Protein AF-J9ALR9-F1 (afdb_monomer_lite)

Radius of gyration: 15.64 Å; chains: 1; bounding box: 29×31×41 Å

Foldseek 3Di:
DDDPVQVVVVKDKDADDDDVVVHHWDALVPDPDDDDDPPDDRTRPTDIDMDDDPPDDD

InterPro domains:
  IPR007000 Phospholipase B-like [PF04916] (2-49)

Sequence (58 aa):
GTNYQLFKNFRFKAWSGPTYDPLPVFSWATTDIQVNHYGQPTVWQFKEIETEWETVLS

Organism: Wuchereria bancrofti (NCBI:txid6293)

pLDDT: mean 92.77, std 9.82, range [54.62, 98.25]

Secondary structure (DSSP, 8-state):
---HHHHHTT--EE--SS--SSSPPEETTT-S-----TTS-SEE-PPPEE--------

Structure (mmCIF, N/CA/C/O backbone):
data_AF-J9ALR9-F1
#
_entry.id   AF-J9ALR9-F1
#
loop_
_atom_site.group_PDB
_atom_site.id
_atom_site.type_symbol
_atom_site.label_atom_id
_atom_site.label_alt_id
_atom_site.label_comp_id
_atom_site.label_asym_id
_atom_site.label_entity_id
_atom_site.label_seq_id
_atom_site.pdbx_PDB_ins_code
_atom_site.Cartn_x
_atom_site.Cartn_y
_atom_site.Cartn_z
_atom_site.occupancy
_atom_site.B_iso_or_equiv
_atom_site.auth_seq_id
_atom_site.auth_comp_id
_atom_site.auth_asym_id
_atom_site.auth_atom_id
_atom_site.pdbx_PDB_model_num
ATOM 1 N N . GLY A 1 1 ? -2.528 -3.438 9.808 1.00 87.88 1 GLY A N 1
ATOM 2 C CA . GLY A 1 1 ? -3.349 -4.335 10.651 1.00 87.88 1 GLY A CA 1
ATOM 3 C C . GLY A 1 1 ? -4.055 -3.566 11.757 1.00 87.88 1 GLY A C 1
ATOM 4 O O . GLY A 1 1 ? -3.892 -2.359 11.849 1.00 87.88 1 GLY A O 1
ATOM 5 N N . THR A 1 2 ? -4.833 -4.234 12.608 1.00 96.25 2 THR A N 1
ATOM 6 C CA . THR A 1 2 ? -5.505 -3.597 13.761 1.00 96.25 2 THR A CA 1
ATOM 7 C C . THR A 1 2 ? -5.147 -4.303 15.072 1.00 96.25 2 THR A C 1
ATOM 9 O O . THR A 1 2 ? -4.536 -5.370 15.059 1.00 96.25 2 THR A O 1
ATOM 12 N N . ASN A 1 3 ? -5.492 -3.694 16.204 1.00 96.69 3 ASN A N 1
ATOM 13 C CA . ASN A 1 3 ? -5.380 -4.280 17.539 1.00 96.69 3 ASN A CA 1
ATOM 14 C C . ASN A 1 3 ? -6.521 -3.762 18.433 1.00 96.69 3 ASN A C 1
ATOM 16 O O . ASN A 1 3 ? -7.289 -2.893 18.023 1.00 96.69 3 ASN A O 1
ATOM 20 N N . TYR A 1 4 ? -6.619 -4.267 19.665 1.00 96.75 4 TYR A N 1
ATOM 21 C CA . TYR A 1 4 ? -7.691 -3.893 20.595 1.00 96.75 4 TYR A CA 1
ATOM 22 C C . TYR A 1 4 ? -7.811 -2.375 20.835 1.00 96.75 4 TYR A C 1
ATOM 24 O O . TYR A 1 4 ? -8.920 -1.857 20.933 1.00 96.75 4 TYR A O 1
ATOM 32 N N . GLN A 1 5 ? -6.693 -1.643 20.915 1.00 95.50 5 GLN A N 1
ATOM 33 C CA . GLN A 1 5 ? -6.725 -0.192 21.141 1.00 95.50 5 GLN A CA 1
ATOM 34 C C . GLN A 1 5 ? -7.165 0.567 19.887 1.00 95.50 5 GLN A C 1
ATOM 36 O O . GLN A 1 5 ? -8.022 1.440 19.977 1.00 95.50 5 GLN A O 1
ATOM 41 N N . LEU A 1 6 ? -6.631 0.197 18.721 1.00 94.56 6 LEU A N 1
ATOM 42 C CA . LEU A 1 6 ? -6.992 0.813 17.443 1.00 94.56 6 LEU A CA 1
ATOM 43 C C . LEU A 1 6 ? -8.467 0.581 17.104 1.00 94.56 6 LEU A C 1
ATOM 45 O O . LEU A 1 6 ? -9.163 1.520 16.726 1.00 94.56 6 LEU A O 1
ATOM 49 N N . PHE A 1 7 ? -8.967 -0.635 17.333 1.00 94.00 7 PHE A N 1
ATOM 50 C CA . PHE A 1 7 ? -10.366 -0.988 17.100 1.00 94.00 7 PHE A CA 1
ATOM 51 C C . PHE A 1 7 ? -11.335 -0.106 17.899 1.00 94.00 7 PHE A C 1
ATOM 53 O O . PHE A 1 7 ? -12.281 0.427 17.326 1.00 94.00 7 PHE A O 1
ATOM 60 N N . LYS A 1 8 ? -11.069 0.119 19.196 1.00 93.94 8 LYS A N 1
ATOM 61 C CA . LYS A 1 8 ? -11.900 0.999 20.042 1.00 93.94 8 LYS A CA 1
ATOM 62 C C . LYS A 1 8 ? -11.969 2.440 19.537 1.00 93.94 8 LYS A C 1
ATOM 64 O O . LYS A 1 8 ? -12.938 3.131 19.824 1.00 93.94 8 LYS A O 1
ATOM 69 N N . ASN A 1 9 ? -10.947 2.877 18.807 1.00 91.88 9 ASN A N 1
ATOM 70 C CA . ASN A 1 9 ? -10.841 4.231 18.278 1.00 91.88 9 ASN A CA 1
ATOM 71 C C . ASN A 1 9 ? -11.272 4.322 16.801 1.00 91.88 9 ASN A C 1
ATOM 73 O O . ASN A 1 9 ? -11.064 5.363 16.186 1.00 91.88 9 ASN A O 1
ATOM 77 N N . PHE A 1 10 ? -11.833 3.250 16.221 1.00 91.81 10 PHE A N 1
ATOM 78 C CA . PHE A 1 10 ? -12.158 3.142 14.789 1.00 91.81 10 PHE A CA 1
ATOM 79 C C . PHE A 1 10 ? -10.954 3.377 13.864 1.00 91.81 10 PHE A C 1
ATOM 81 O O . PHE A 1 10 ? -11.076 3.959 12.784 1.00 91.81 10 PHE A O 1
ATOM 88 N N . ARG A 1 11 ? -9.778 2.904 14.288 1.00 94.12 11 ARG A N 1
ATOM 89 C CA . ARG A 1 11 ? -8.517 3.025 13.553 1.00 94.12 11 ARG A CA 1
ATOM 90 C C . ARG A 1 11 ? -7.963 1.666 13.153 1.00 94.12 11 ARG A C 1
ATOM 92 O O . ARG A 1 11 ? -8.250 0.626 13.754 1.00 94.12 11 ARG A O 1
ATOM 99 N N . PHE A 1 12 ? -7.102 1.686 12.15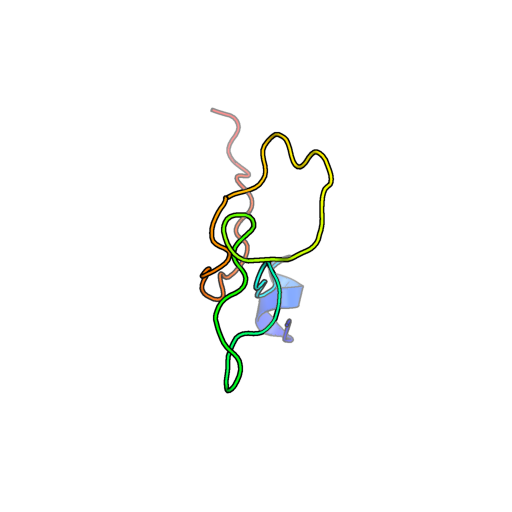1 1.00 96.19 12 PHE A N 1
ATOM 100 C CA . PHE A 1 12 ? -6.234 0.580 11.792 1.00 96.19 12 PHE A CA 1
ATOM 101 C C . PHE A 1 12 ? -4.966 1.125 11.141 1.00 96.19 12 PHE A C 1
ATOM 103 O O . PHE A 1 12 ? -4.909 2.260 10.684 1.00 96.19 12 PHE A O 1
ATOM 110 N N . LYS A 1 13 ? -3.930 0.300 11.092 1.00 96.94 13 LYS A N 1
ATOM 111 C CA . LYS A 1 13 ? -2.748 0.563 10.286 1.00 96.94 13 LYS A CA 1
ATOM 112 C C . LYS A 1 13 ? -2.954 0.041 8.871 1.00 96.94 13 LYS A C 1
ATOM 114 O O . LYS A 1 13 ? -3.343 -1.119 8.700 1.00 96.94 13 LYS A O 1
ATOM 119 N N . ALA A 1 14 ? -2.680 0.865 7.877 1.00 95.69 14 ALA A N 1
ATOM 120 C CA . ALA A 1 14 ? -2.811 0.547 6.467 1.00 95.69 14 ALA A CA 1
ATOM 121 C C . ALA A 1 14 ? -1.473 0.755 5.763 1.00 95.69 14 ALA A C 1
ATOM 123 O O . ALA A 1 14 ? -0.741 1.697 6.055 1.00 95.69 14 ALA A O 1
ATOM 124 N N . TRP A 1 15 ? -1.171 -0.114 4.809 1.00 96.75 15 TRP A N 1
ATOM 125 C CA . TRP A 1 15 ? -0.031 0.037 3.919 1.00 96.75 15 TRP A CA 1
ATOM 126 C C . TRP A 1 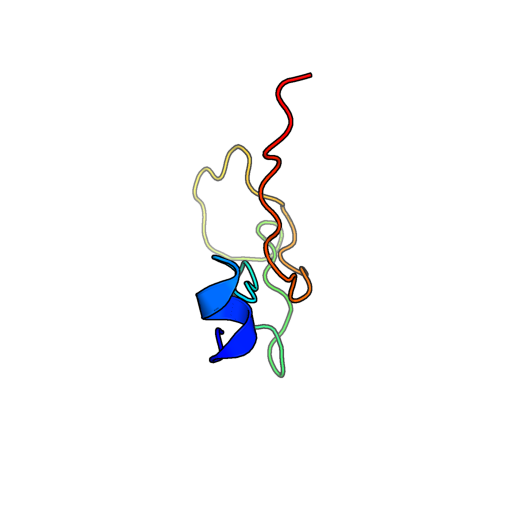15 ? -0.531 -0.207 2.502 1.00 96.75 15 TRP A C 1
ATOM 128 O O . TRP A 1 15 ? -1.062 -1.275 2.208 1.00 96.75 15 TRP A O 1
ATOM 138 N N . SER A 1 16 ? -0.431 0.814 1.652 1.00 96.50 16 SER A N 1
ATOM 139 C CA . SER A 1 16 ? -0.924 0.759 0.279 1.00 96.50 16 SER A CA 1
ATOM 140 C C . SER A 1 16 ? 0.156 0.323 -0.712 1.00 96.50 16 SER A C 1
ATOM 142 O O . SER A 1 16 ? 1.292 0.787 -0.634 1.00 96.50 16 SER A O 1
ATOM 144 N N . GLY A 1 17 ? -0.246 -0.466 -1.710 1.00 96.69 17 GLY A N 1
ATOM 145 C CA . GLY A 1 17 ? 0.593 -0.892 -2.833 1.00 96.69 17 GLY A CA 1
ATOM 146 C C . GLY A 1 17 ? 1.171 -2.307 -2.689 1.00 96.69 17 GLY A C 1
ATOM 147 O O . GLY A 1 17 ? 0.950 -2.967 -1.673 1.00 96.69 17 GLY A O 1
ATOM 148 N N . PRO A 1 18 ? 1.885 -2.797 -3.719 1.00 96.94 18 PRO A N 1
ATOM 149 C CA . PRO A 1 18 ? 2.568 -4.090 -3.674 1.00 96.94 18 PRO A CA 1
ATOM 150 C C . PRO A 1 18 ? 3.667 -4.140 -2.604 1.00 96.94 18 PRO A C 1
ATOM 152 O O . PRO A 1 18 ? 4.304 -3.133 -2.297 1.00 96.94 18 PRO A O 1
ATOM 155 N N . THR A 1 19 ? 3.931 -5.330 -2.063 1.00 96.06 19 THR A N 1
ATOM 156 C CA . THR A 1 19 ? 5.032 -5.554 -1.113 1.00 96.06 19 THR A CA 1
ATOM 157 C C . THR A 1 19 ? 6.390 -5.397 -1.802 1.00 96.06 19 THR A C 1
ATOM 159 O O . THR A 1 19 ? 6.575 -5.941 -2.889 1.00 96.06 19 THR A O 1
ATOM 162 N N . TYR A 1 20 ? 7.350 -4.734 -1.152 1.00 95.06 20 TYR A N 1
ATOM 163 C CA . TYR A 1 20 ? 8.689 -4.466 -1.701 1.00 95.06 20 TYR A CA 1
ATOM 164 C C . TYR A 1 20 ? 9.838 -4.820 -0.732 1.00 95.06 20 TYR A C 1
ATOM 166 O O . TYR A 1 20 ? 10.944 -4.311 -0.838 1.00 95.06 20 TYR A O 1
ATOM 174 N N . ASP A 1 21 ? 9.603 -5.686 0.252 1.00 92.50 21 ASP A N 1
ATOM 175 C CA . ASP A 1 21 ? 10.682 -6.244 1.072 1.00 92.50 21 ASP A CA 1
ATOM 176 C C . ASP A 1 21 ? 10.498 -7.764 1.122 1.00 92.50 21 ASP A C 1
ATOM 178 O O . ASP A 1 21 ? 9.459 -8.220 1.612 1.00 92.50 21 ASP A O 1
ATOM 182 N N . PRO A 1 22 ? 11.410 -8.559 0.529 1.00 95.25 22 PRO A N 1
ATOM 183 C CA . PRO A 1 22 ? 12.713 -8.187 -0.057 1.00 95.25 22 PRO A CA 1
ATOM 184 C C . PRO A 1 22 ? 12.684 -7.849 -1.565 1.00 95.25 22 PRO A C 1
ATOM 186 O O . PRO A 1 22 ? 13.727 -7.817 -2.217 1.00 95.25 22 PRO A O 1
ATOM 189 N N . LEU A 1 23 ? 11.502 -7.682 -2.162 1.00 95.75 23 LEU A N 1
ATOM 190 C CA . LEU A 1 23 ? 11.340 -7.495 -3.611 1.00 95.75 23 LEU A CA 1
ATOM 191 C C . LEU A 1 23 ? 11.611 -6.047 -4.063 1.00 95.75 23 LEU A C 1
ATOM 193 O O . LEU A 1 23 ? 11.531 -5.128 -3.264 1.00 95.75 23 LEU A O 1
ATOM 197 N N . PRO A 1 24 ? 11.874 -5.778 -5.350 1.00 96.38 24 PRO A N 1
ATOM 198 C CA . PRO A 1 24 ? 11.944 -4.404 -5.836 1.00 96.38 24 PRO A CA 1
ATOM 199 C C . PRO A 1 24 ? 10.629 -3.640 -5.629 1.00 96.38 24 PRO A C 1
ATOM 201 O O . PRO A 1 24 ? 9.537 -4.206 -5.687 1.00 96.38 24 PRO A O 1
ATOM 204 N N . VAL A 1 25 ? 10.738 -2.325 -5.454 1.00 97.94 25 VAL A N 1
ATOM 205 C CA . VAL A 1 25 ? 9.586 -1.418 -5.431 1.00 97.94 25 VAL A CA 1
ATOM 206 C C . VAL A 1 25 ? 8.858 -1.476 -6.771 1.00 97.94 25 VAL A C 1
ATOM 208 O O . VAL A 1 25 ? 9.474 -1.342 -7.828 1.00 97.94 25 VAL A O 1
ATOM 211 N N . PHE A 1 26 ? 7.536 -1.624 -6.728 1.00 98.19 26 PHE A N 1
ATOM 212 C CA . PHE A 1 26 ? 6.722 -1.582 -7.935 1.00 98.19 26 PHE A CA 1
ATOM 213 C C . PHE A 1 26 ? 6.676 -0.165 -8.529 1.00 98.19 26 PHE A C 1
ATOM 215 O O . PHE A 1 26 ? 6.433 0.822 -7.826 1.00 98.19 26 PHE A O 1
ATOM 222 N N . SER A 1 27 ? 6.867 -0.081 -9.846 1.00 98.00 27 SER A N 1
ATOM 223 C CA . SER A 1 27 ? 6.745 1.150 -10.620 1.00 98.00 27 SER A CA 1
ATOM 224 C C . SER A 1 27 ? 6.048 0.886 -11.950 1.00 98.00 27 SER A C 1
ATOM 226 O O . SER A 1 27 ? 6.465 0.017 -12.720 1.00 98.00 27 SER A O 1
ATOM 228 N N . TRP A 1 28 ? 5.031 1.693 -12.254 1.00 98.12 28 TRP A N 1
ATOM 229 C CA . TRP A 1 28 ? 4.349 1.689 -13.549 1.00 98.12 28 TRP A CA 1
ATOM 230 C C . TRP A 1 28 ? 5.293 2.020 -14.712 1.00 98.12 28 TRP A C 1
ATOM 232 O O . TRP A 1 28 ? 5.042 1.604 -15.836 1.00 98.12 28 TRP A O 1
ATOM 242 N N . ALA A 1 29 ? 6.396 2.733 -14.457 1.00 96.44 29 ALA A N 1
ATOM 243 C CA . ALA A 1 29 ? 7.371 3.086 -15.489 1.00 96.44 29 ALA A CA 1
ATOM 244 C C . ALA A 1 29 ? 8.285 1.919 -15.906 1.00 96.44 29 ALA A C 1
ATOM 246 O O . ALA A 1 29 ? 8.947 2.013 -16.936 1.00 96.44 29 ALA A O 1
ATOM 247 N N . THR A 1 30 ? 8.368 0.850 -15.104 1.00 97.06 30 THR A N 1
ATOM 248 C CA . THR A 1 30 ? 9.309 -0.265 -15.329 1.00 97.06 30 THR A CA 1
ATOM 249 C C . THR A 1 30 ? 8.634 -1.626 -15.465 1.00 97.06 30 THR A C 1
ATOM 251 O O . THR A 1 30 ? 9.305 -2.601 -15.787 1.00 97.06 30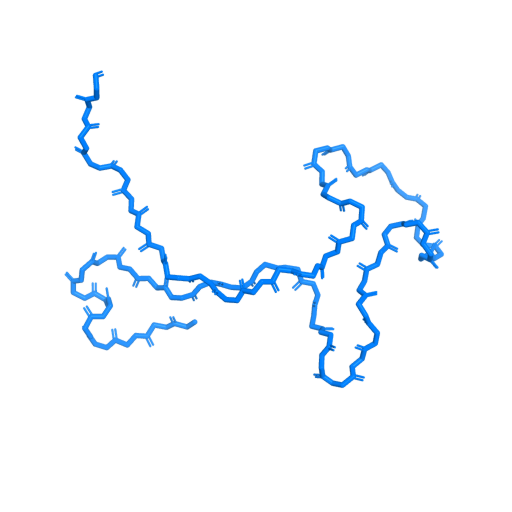 THR A O 1
ATOM 254 N N . THR A 1 31 ? 7.337 -1.722 -15.175 1.00 96.38 31 THR A N 1
ATOM 255 C CA . THR A 1 31 ? 6.558 -2.947 -15.384 1.00 96.38 31 THR A CA 1
ATOM 256 C C . THR A 1 31 ? 6.269 -3.171 -16.871 1.00 96.38 31 THR A C 1
ATOM 258 O O . THR A 1 31 ? 6.219 -2.235 -17.665 1.00 96.38 31 THR A O 1
ATOM 261 N N . ASP A 1 32 ? 6.059 -4.427 -17.241 1.00 97.50 32 ASP A N 1
ATOM 262 C CA . ASP A 1 32 ? 5.569 -4.874 -18.545 1.00 97.50 32 ASP A CA 1
ATOM 263 C C . ASP A 1 32 ? 4.041 -4.732 -18.704 1.00 97.50 32 ASP A C 1
ATOM 265 O O . ASP A 1 32 ? 3.507 -4.917 -19.799 1.00 97.50 32 ASP A O 1
ATOM 269 N N . ILE A 1 33 ? 3.325 -4.376 -17.633 1.00 96.88 33 ILE A N 1
ATOM 270 C CA . ILE A 1 33 ? 1.871 -4.208 -17.629 1.00 96.88 33 ILE A CA 1
ATOM 271 C C . ILE A 1 33 ? 1.479 -2.909 -18.353 1.00 96.88 33 ILE A C 1
ATOM 273 O O . ILE A 1 33 ? 1.723 -1.805 -17.868 1.00 96.88 33 ILE A O 1
ATOM 277 N N . GLN A 1 34 ? 0.784 -3.039 -19.486 1.00 95.50 34 GLN A N 1
ATOM 278 C CA . GLN A 1 34 ? 0.319 -1.913 -20.305 1.00 95.50 34 GLN A CA 1
ATOM 279 C C . GLN A 1 34 ? -1.173 -1.635 -20.092 1.00 95.50 34 GLN A C 1
ATOM 281 O O . GLN A 1 34 ? -2.022 -2.057 -20.876 1.00 95.50 34 GLN A O 1
ATOM 286 N N . VAL A 1 35 ? -1.500 -0.919 -19.015 1.00 97.38 35 VAL A N 1
ATOM 287 C CA . VAL A 1 35 ? -2.877 -0.500 -18.706 1.00 97.38 35 VAL A CA 1
ATOM 288 C C . VAL A 1 35 ? -2.926 0.950 -18.236 1.00 97.38 35 VAL A C 1
ATOM 290 O O . VAL A 1 35 ? -1.984 1.461 -17.626 1.00 97.38 35 VAL A O 1
ATOM 293 N N . ASN A 1 36 ? -4.055 1.612 -18.484 1.00 97.75 36 ASN A N 1
ATOM 294 C CA . ASN A 1 36 ? -4.314 2.940 -17.941 1.00 97.75 36 ASN A CA 1
ATOM 295 C C . ASN A 1 36 ? -4.437 2.877 -16.411 1.00 97.75 36 ASN A C 1
ATOM 297 O O . ASN A 1 36 ? -5.166 2.046 -15.875 1.00 97.75 36 ASN A O 1
ATOM 301 N N . HIS A 1 37 ? -3.762 3.793 -15.719 1.00 96.12 37 HIS A N 1
ATOM 302 C CA . HIS A 1 37 ? -3.707 3.863 -14.254 1.00 96.12 37 HIS A CA 1
ATOM 303 C C . HIS A 1 37 ? -3.839 5.319 -13.774 1.00 96.12 37 HIS A C 1
ATOM 305 O O . HIS A 1 37 ? -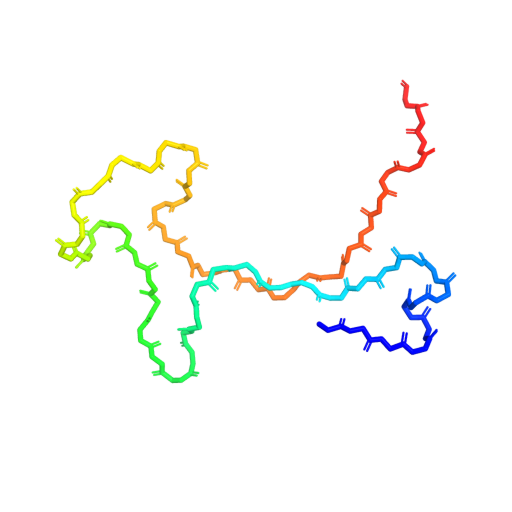3.066 5.818 -12.959 1.00 96.12 37 HIS A O 1
ATOM 311 N N . TYR A 1 38 ? -4.824 6.034 -14.321 1.00 97.81 38 TYR A N 1
ATOM 312 C CA . TYR A 1 38 ? -5.063 7.440 -14.000 1.00 97.81 38 TYR A CA 1
ATOM 313 C C . TYR A 1 38 ? -5.303 7.648 -12.500 1.00 97.81 38 TYR A C 1
ATOM 315 O O . TYR A 1 38 ? -6.060 6.910 -11.871 1.00 97.81 38 TYR A O 1
ATOM 323 N N . GLY A 1 39 ? -4.649 8.660 -11.929 1.00 97.75 39 GLY A N 1
ATOM 324 C CA . GLY A 1 39 ? -4.744 8.988 -10.504 1.00 97.75 39 GLY A CA 1
ATOM 325 C C . GLY A 1 39 ? -3.926 8.083 -9.578 1.00 97.75 39 GLY A C 1
ATOM 326 O O . GLY A 1 39 ? -3.834 8.377 -8.389 1.00 97.75 39 GLY A O 1
ATOM 327 N N . GLN A 1 40 ? -3.301 7.019 -10.094 1.00 98.12 40 GLN A N 1
ATOM 328 C CA . GLN A 1 40 ? -2.360 6.213 -9.325 1.00 98.12 40 GLN A CA 1
ATOM 329 C C . GLN A 1 40 ? -0.944 6.811 -9.381 1.00 98.12 40 GLN A C 1
ATOM 331 O O . GLN A 1 40 ? -0.544 7.364 -10.407 1.00 98.12 40 GLN A O 1
ATOM 336 N N . PRO A 1 41 ? -0.152 6.678 -8.307 1.00 97.88 41 PRO A N 1
ATOM 337 C CA . PRO A 1 41 ? 1.253 7.066 -8.305 1.00 97.88 41 PRO A CA 1
ATOM 338 C C . PRO A 1 41 ? 2.065 6.170 -9.244 1.00 97.88 41 PRO A C 1
ATOM 340 O O . PRO A 1 41 ? 1.838 4.963 -9.303 1.00 97.88 41 PRO A O 1
ATOM 343 N N . THR A 1 42 ? 3.057 6.738 -9.935 1.00 97.94 42 THR A N 1
ATOM 344 C CA . THR A 1 42 ? 3.971 5.956 -10.784 1.00 97.94 42 THR A CA 1
ATOM 345 C C . THR A 1 42 ? 4.789 4.956 -9.967 1.00 97.94 42 THR A C 1
ATOM 347 O O . THR A 1 42 ? 4.959 3.829 -10.410 1.00 97.94 42 THR A O 1
ATOM 350 N N . VAL A 1 43 ? 5.272 5.344 -8.781 1.00 98.25 43 VAL A N 1
ATOM 351 C CA . VAL A 1 43 ? 6.093 4.507 -7.889 1.00 98.25 43 VAL A CA 1
ATOM 352 C C . VAL A 1 43 ? 5.326 4.230 -6.598 1.00 98.25 43 VAL A C 1
ATOM 354 O O . VAL A 1 43 ? 4.875 5.160 -5.931 1.00 98.25 43 VAL A O 1
ATOM 357 N N . TRP A 1 44 ? 5.213 2.958 -6.219 1.00 98.12 44 TRP A N 1
ATOM 358 C CA . TRP A 1 44 ? 4.488 2.523 -5.024 1.00 98.12 44 TRP A CA 1
ATOM 359 C C . TRP A 1 44 ? 5.452 2.183 -3.883 1.00 98.12 44 TRP A C 1
ATOM 361 O O . TRP A 1 44 ? 5.700 1.017 -3.589 1.00 98.12 44 TRP A O 1
ATOM 371 N N . GLN A 1 45 ? 5.991 3.217 -3.232 1.00 97.38 45 GLN A N 1
ATOM 372 C CA . GLN A 1 45 ? 6.913 3.098 -2.091 1.00 97.38 45 GLN A CA 1
ATOM 373 C C 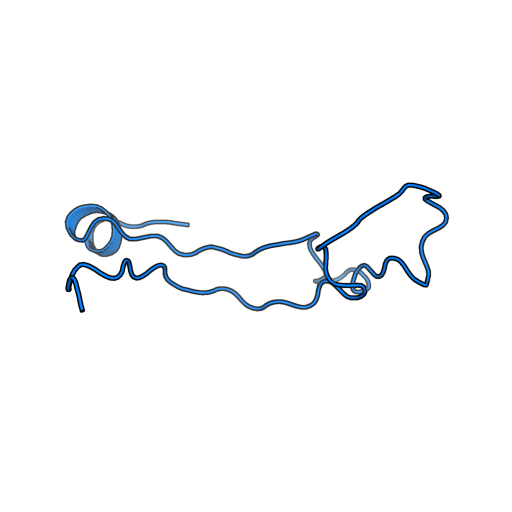. GLN A 1 45 ? 6.365 3.794 -0.838 1.00 97.38 45 GLN A C 1
ATOM 375 O O . GLN A 1 45 ? 7.038 4.593 -0.183 1.00 97.38 45 GLN A O 1
ATOM 380 N N . PHE A 1 46 ? 5.099 3.540 -0.524 1.00 97.12 46 PHE A N 1
ATOM 381 C CA . PHE A 1 46 ? 4.479 4.091 0.678 1.00 97.12 46 PHE A CA 1
ATOM 382 C C . PHE A 1 46 ? 4.974 3.369 1.926 1.00 97.12 46 PHE A C 1
ATOM 384 O O . PHE A 1 46 ? 5.411 2.225 1.851 1.00 97.12 46 PHE A O 1
ATOM 391 N N . LYS A 1 47 ? 4.879 4.035 3.078 1.00 95.62 47 LYS A N 1
ATOM 392 C CA . LYS A 1 47 ? 5.064 3.419 4.396 1.00 95.62 47 LYS A CA 1
ATOM 393 C C . LYS A 1 47 ? 3.704 3.102 5.014 1.00 95.62 47 LYS A C 1
ATOM 395 O O . LYS A 1 47 ? 2.689 3.662 4.604 1.00 95.62 47 LYS A O 1
ATOM 400 N N . GLU A 1 48 ? 3.703 2.232 6.021 1.00 95.88 48 GLU A N 1
ATOM 401 C CA . GLU A 1 48 ? 2.532 2.033 6.875 1.00 95.88 48 GLU A CA 1
ATOM 402 C C . GLU A 1 48 ? 2.098 3.367 7.510 1.00 95.88 48 GLU A C 1
ATOM 404 O O . GLU A 1 48 ? 2.929 4.115 8.029 1.00 95.88 48 GLU A O 1
ATOM 409 N N . ILE A 1 49 ? 0.793 3.633 7.496 1.00 95.56 49 ILE A N 1
ATOM 410 C CA . ILE A 1 49 ? 0.151 4.742 8.207 1.00 95.56 49 ILE A CA 1
ATOM 411 C C . ILE A 1 49 ? -0.900 4.194 9.173 1.00 95.56 49 ILE A C 1
ATOM 413 O O . ILE A 1 49 ? -1.514 3.167 8.899 1.00 95.56 49 ILE A O 1
ATOM 417 N N . GLU A 1 50 ? -1.139 4.872 10.292 1.00 95.81 50 GLU A N 1
ATOM 418 C CA . GLU A 1 50 ? -2.346 4.660 11.099 1.00 95.81 50 GLU A CA 1
ATOM 419 C C . GLU A 1 50 ? -3.448 5.589 10.587 1.00 95.81 50 GLU A C 1
ATOM 421 O O . GLU A 1 50 ? -3.200 6.765 10.336 1.00 95.81 50 GLU A O 1
ATOM 426 N N . THR A 1 51 ? -4.656 5.066 10.391 1.00 92.62 51 THR A N 1
ATOM 427 C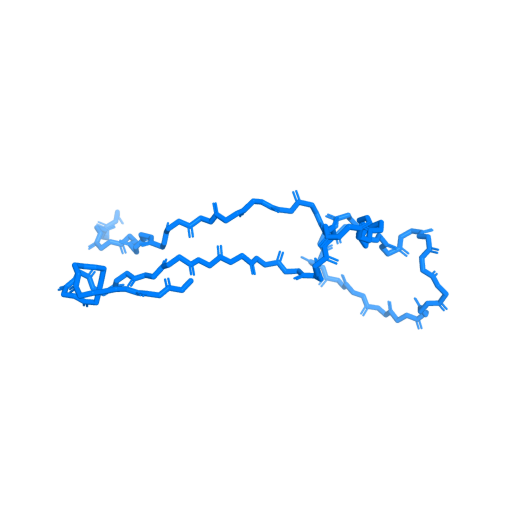 CA . THR A 1 51 ? -5.785 5.858 9.901 1.00 92.62 51 THR A CA 1
ATOM 428 C C . THR A 1 51 ? -6.291 6.813 10.975 1.00 92.62 51 THR A C 1
ATOM 430 O O . THR A 1 51 ? -6.634 6.374 12.076 1.00 92.62 51 THR A O 1
ATOM 433 N N . GLU A 1 52 ? -6.460 8.079 10.611 1.00 89.12 52 GLU A N 1
ATOM 434 C CA . GLU A 1 52 ? -7.189 9.077 11.389 1.00 89.12 52 GLU A CA 1
ATOM 435 C C . GLU A 1 52 ? -8.247 9.709 10.483 1.00 89.12 52 GLU A C 1
ATOM 437 O O . GLU A 1 52 ? -7.932 10.183 9.395 1.00 89.12 52 GLU A O 1
ATOM 442 N N . TRP A 1 53 ? -9.511 9.663 10.900 1.00 77.69 53 TRP A N 1
ATOM 443 C CA . TRP A 1 53 ? -10.602 10.288 10.158 1.00 77.69 53 TRP A CA 1
ATOM 444 C C . TRP A 1 53 ? -10.804 11.712 10.665 1.00 77.69 53 TRP A C 1
ATOM 446 O O . TRP A 1 53 ? -10.899 11.929 11.874 1.00 77.69 53 TRP A O 1
ATOM 456 N N . GLU A 1 54 ? -10.900 12.676 9.753 1.00 70.62 54 GLU A N 1
ATOM 457 C CA . GLU A 1 54 ? -11.308 14.036 10.095 1.00 70.62 54 GLU A CA 1
ATOM 458 C C . GLU A 1 54 ? -12.771 14.012 10.554 1.00 70.62 54 GLU A C 1
ATOM 460 O O . GLU A 1 54 ? -13.679 13.703 9.786 1.00 70.62 54 GLU A O 1
ATOM 465 N N . THR A 1 55 ? -13.010 14.299 11.835 1.00 67.25 55 THR A N 1
ATOM 466 C CA . THR A 1 55 ? -14.369 14.393 12.398 1.00 67.25 55 THR A CA 1
ATOM 467 C C . THR A 1 55 ? -14.831 15.833 12.591 1.00 67.25 55 THR A C 1
ATOM 469 O O . THR A 1 55 ? -15.950 16.057 13.048 1.00 67.25 55 THR A O 1
ATOM 472 N N . VAL A 1 56 ? -13.978 16.817 12.300 1.00 63.00 56 VAL A N 1
ATOM 473 C CA . VAL A 1 56 ? -14.321 18.232 12.447 1.00 63.00 56 VAL A CA 1
ATOM 474 C C . VAL A 1 56 ? -14.762 18.747 11.084 1.00 63.00 56 VAL A C 1
ATOM 476 O O . VAL A 1 56 ? -13.949 18.862 10.175 1.00 63.00 56 VAL A O 1
ATOM 479 N N . LEU A 1 57 ? -16.058 19.032 10.944 1.00 59.34 57 LEU A N 1
ATOM 480 C CA . LEU A 1 57 ? -16.571 19.816 9.825 1.00 59.34 57 LEU A CA 1
ATOM 481 C C . LEU A 1 57 ? -15.952 21.218 9.934 1.00 59.34 57 LEU A C 1
ATOM 483 O O . LEU A 1 57 ? -16.292 21.957 10.859 1.00 59.34 57 LEU A O 1
ATOM 487 N N . SER A 1 58 ? -15.002 21.534 9.054 1.00 54.62 58 SER A N 1
ATOM 488 C CA . SER A 1 58 ? -14.514 22.901 8.836 1.00 54.62 58 SER A CA 1
ATOM 489 C C . SER A 1 58 ? -15.592 23.773 8.208 1.00 54.62 58 SER A C 1
ATOM 491 O O . SER A 1 58 ? -16.237 23.257 7.263 1.00 54.62 58 SER A O 1
#